Protein AF-A0A5J4PP40-F1 (afdb_monomer)

Radius of gyration: 20.86 Å; Cα contacts (8 Å, |Δi|>4): 105; chains: 1; bounding box: 33×33×73 Å

Solvent-accessible surface area (backbone atoms only — not comparable to full-atom values): 5776 Å² total; per-residue (Å²): 134,90,81,76,87,79,82,73,72,88,69,80,74,70,77,78,70,73,73,82,65,81,75,46,70,68,55,28,51,53,28,46,77,70,67,36,29,76,74,16,29,64,50,30,47,54,54,21,72,77,39,74,83,39,40,66,36,23,34,56,26,12,52,18,27,39,77,65,69,39,35,80,69,12,49,65,29,17,50,50,6,37,79,66,62,40,85,64,23,59,60,56,41,52,52,35,55,61,75,75,107

Sequence (101 aa):
MKKRRVLFPLFFLLFFGISLSAQTLEQAKTMFTRKQYDTAKPVFQRYLKGAPTNPNYNYWYGVCCLKTGEVEKAIKPLEIALEKKIQNAPFFLGETYRELW

Foldseek 3Di:
DDDDDCPPDPPPPPPPPPVVPLQDPVNLVVCVVVVVLVVSQVNLVVVCVVPVLDLVSLQSNLLSCVSVVVLVVSQVSLVSNVVVCVPCSVVVNVVSVVVVD

Structure (mmCIF, N/CA/C/O backbone):
data_AF-A0A5J4PP40-F1
#
_entry.id   AF-A0A5J4PP40-F1
#
loop_
_atom_site.group_PDB
_atom_site.id
_atom_site.type_symbol
_atom_site.label_atom_id
_atom_site.label_alt_id
_atom_site.label_comp_id
_atom_site.label_asym_id
_atom_s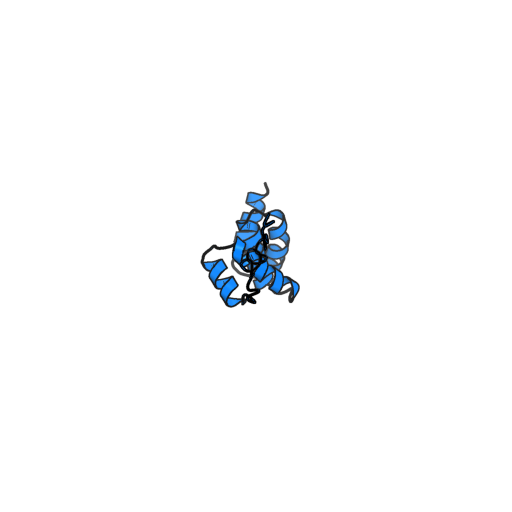ite.label_entity_id
_atom_site.label_seq_id
_atom_site.pdbx_PDB_ins_code
_atom_site.Cartn_x
_atom_site.Cartn_y
_atom_site.Cartn_z
_atom_site.occupancy
_atom_site.B_iso_or_equiv
_atom_site.auth_seq_id
_atom_site.auth_comp_id
_atom_site.auth_asym_id
_atom_site.auth_atom_id
_atom_site.pdbx_PDB_model_num
ATOM 1 N N . MET A 1 1 ? -23.436 24.106 60.079 1.00 38.69 1 MET A N 1
ATOM 2 C CA . MET A 1 1 ? -23.857 23.157 59.020 1.00 38.69 1 MET A CA 1
ATOM 3 C C . MET A 1 1 ? -22.688 22.924 58.063 1.00 38.69 1 MET A C 1
ATOM 5 O O . MET A 1 1 ? -22.222 23.869 57.443 1.00 38.69 1 MET A O 1
ATOM 9 N N . LYS A 1 2 ? -22.163 21.690 58.009 1.00 46.69 2 LYS A N 1
ATOM 10 C CA . LYS A 1 2 ? -21.047 21.257 57.142 1.00 46.69 2 LYS A CA 1
ATOM 11 C C . LYS A 1 2 ? -21.460 21.342 55.665 1.00 46.69 2 LYS A C 1
ATOM 13 O O . LYS A 1 2 ? -22.234 20.497 55.219 1.00 46.69 2 LYS A O 1
ATOM 18 N N . LYS A 1 3 ? -20.928 22.294 54.889 1.00 51.22 3 LYS A N 1
ATOM 19 C CA . LYS A 1 3 ? -20.979 22.209 53.419 1.00 51.22 3 LYS A CA 1
ATOM 20 C C . LYS A 1 3 ? -19.767 21.422 52.924 1.00 51.22 3 LYS A C 1
ATOM 22 O O . LYS A 1 3 ? -18.618 21.743 53.209 1.00 51.22 3 LYS A O 1
ATOM 27 N N . ARG A 1 4 ? -20.097 20.296 52.300 1.00 53.12 4 ARG A N 1
ATOM 28 C CA . ARG A 1 4 ? -19.231 19.189 51.905 1.00 53.12 4 ARG A CA 1
ATOM 29 C C . ARG A 1 4 ? -18.216 19.635 50.850 1.00 53.12 4 ARG A C 1
ATOM 31 O O . ARG A 1 4 ? -18.584 20.278 49.874 1.00 53.12 4 ARG A O 1
ATOM 38 N N . ARG A 1 5 ? -16.956 19.235 51.044 1.00 61.97 5 ARG A N 1
ATOM 39 C CA . ARG A 1 5 ? -15.915 19.238 50.010 1.00 61.97 5 ARG A CA 1
ATOM 40 C C . ARG A 1 5 ? -16.376 18.312 48.888 1.00 61.97 5 ARG A C 1
ATOM 42 O O . ARG A 1 5 ? -16.463 17.108 49.107 1.00 61.97 5 ARG A O 1
ATOM 49 N N . VAL A 1 6 ? -16.675 18.862 47.719 1.00 59.72 6 VAL A N 1
ATOM 50 C CA . VAL A 1 6 ? -16.886 18.065 46.508 1.00 59.72 6 VAL A CA 1
ATOM 51 C C . VAL A 1 6 ? -15.621 18.199 45.674 1.00 59.72 6 VAL A C 1
ATOM 53 O O . VAL A 1 6 ? -15.511 19.036 44.786 1.00 59.72 6 VAL A O 1
ATOM 56 N N . LEU A 1 7 ? -14.618 17.407 46.054 1.00 59.41 7 LEU A N 1
ATOM 57 C CA . LEU A 1 7 ? -13.489 17.068 45.198 1.00 59.41 7 LEU A CA 1
ATOM 58 C C . LEU A 1 7 ? -14.068 16.150 44.106 1.00 59.41 7 LEU A C 1
ATOM 60 O O . LEU A 1 7 ? -14.103 14.932 44.262 1.00 59.41 7 LEU A O 1
ATOM 64 N N . PHE A 1 8 ? -14.656 16.736 43.063 1.00 53.25 8 PHE A N 1
ATOM 65 C CA . PHE A 1 8 ? -15.089 15.973 41.894 1.00 53.25 8 PHE A CA 1
ATOM 66 C C . PHE A 1 8 ? -13.821 15.529 41.148 1.00 53.25 8 PHE A C 1
ATOM 68 O O . PHE A 1 8 ? -12.975 16.371 40.839 1.00 53.25 8 PHE A O 1
ATOM 75 N N . PRO A 1 9 ? -13.612 14.221 40.948 1.00 52.94 9 PRO A N 1
ATOM 76 C CA . PRO A 1 9 ? -12.294 13.680 40.672 1.00 52.94 9 PRO A CA 1
ATOM 77 C C . PRO A 1 9 ? -11.849 14.051 39.258 1.00 52.94 9 PRO A C 1
ATOM 79 O O . PRO A 1 9 ? -12.399 13.570 38.270 1.00 52.94 9 PRO A O 1
ATOM 82 N N . LEU A 1 10 ? -10.754 14.808 39.171 1.00 51.94 10 LEU A N 1
ATOM 83 C CA . LEU A 1 10 ? -9.940 15.038 37.969 1.00 51.94 10 LEU A CA 1
ATOM 84 C C . LEU A 1 10 ? -9.285 13.739 37.423 1.00 51.94 10 LEU A C 1
ATOM 86 O O . LEU A 1 10 ? -8.318 13.786 36.672 1.00 51.94 10 LEU A O 1
ATOM 90 N N . PHE A 1 11 ? -9.782 12.569 37.833 1.00 53.50 11 PHE A N 1
ATOM 91 C CA . PHE A 1 11 ? -9.186 11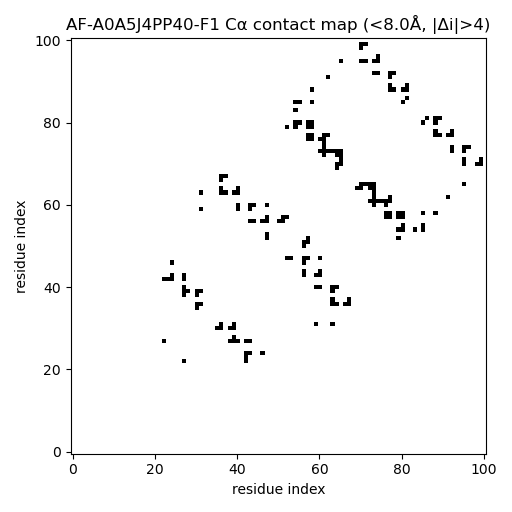.251 37.625 1.00 53.50 11 P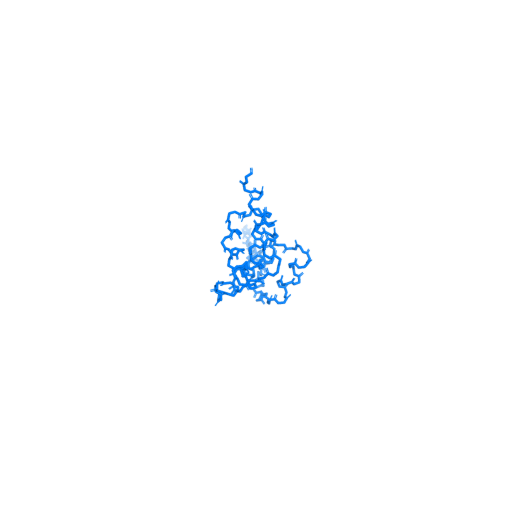HE A CA 1
ATOM 92 C C . PHE A 1 11 ? -9.769 10.503 36.416 1.00 53.50 11 PHE A C 1
ATOM 94 O O . PHE A 1 11 ? -9.222 9.489 35.999 1.00 53.50 11 PHE A O 1
ATOM 101 N N . PHE A 1 12 ? -10.850 10.996 35.801 1.00 49.78 12 PHE A N 1
ATOM 102 C CA . PHE A 1 12 ? -11.460 10.312 34.652 1.00 49.78 12 PHE A CA 1
ATOM 103 C C . PHE A 1 12 ? -10.788 10.628 33.300 1.00 49.78 12 PHE A C 1
ATOM 105 O O . PHE A 1 12 ? -11.096 10.003 32.292 1.00 49.78 12 PHE A O 1
ATOM 112 N N . LEU A 1 13 ? -9.832 11.564 33.263 1.00 51.94 13 LEU A N 1
ATOM 113 C CA . LEU A 1 13 ? -9.131 11.966 32.033 1.00 51.94 13 LEU A CA 1
ATOM 114 C C . LEU A 1 13 ? -7.832 11.186 31.755 1.00 51.94 13 LEU A C 1
ATOM 116 O O . LEU A 1 13 ? -7.173 11.446 30.754 1.00 51.94 13 LEU A O 1
ATOM 120 N N . LEU A 1 14 ? -7.463 10.212 32.594 1.00 50.53 14 LEU A N 1
ATOM 121 C CA . LEU A 1 14 ? -6.175 9.505 32.499 1.00 50.53 14 LEU A CA 1
ATOM 122 C C . LEU A 1 14 ? -6.198 8.180 31.714 1.00 50.53 14 LEU A C 1
ATOM 124 O O . LEU A 1 14 ? -5.152 7.552 31.579 1.00 50.53 14 LEU A O 1
ATOM 128 N N . PHE A 1 15 ? -7.338 7.759 31.151 1.00 51.53 15 PHE A N 1
ATOM 129 C CA . PHE A 1 15 ? -7.424 6.501 30.383 1.00 51.53 15 PHE A CA 1
ATOM 130 C C . PHE A 1 15 ? -7.446 6.651 28.860 1.00 51.53 15 PHE A C 1
ATOM 132 O O . PHE A 1 15 ? -7.373 5.647 28.159 1.00 51.53 15 PHE A O 1
ATOM 139 N N . PHE A 1 16 ? -7.428 7.872 28.320 1.00 52.38 16 PHE A N 1
ATOM 140 C CA . PHE A 1 16 ? -7.090 8.087 26.907 1.00 52.38 16 PHE A CA 1
ATOM 141 C C . PHE A 1 16 ? -5.589 8.343 26.745 1.00 52.38 16 PHE A C 1
ATOM 143 O O . PHE A 1 16 ? -5.144 9.248 26.043 1.00 52.38 16 PHE A O 1
ATOM 150 N N . GLY A 1 17 ? -4.782 7.504 27.398 1.00 51.47 17 GLY A N 1
ATOM 151 C CA . GLY A 1 17 ? -3.394 7.304 27.018 1.00 51.47 17 GLY A CA 1
ATOM 152 C C . GLY A 1 17 ? -3.373 6.606 25.665 1.00 51.47 17 GLY A C 1
ATOM 153 O O . GLY A 1 17 ? -3.182 5.394 25.593 1.00 51.47 17 GLY A O 1
ATOM 154 N N . ILE A 1 18 ? -3.604 7.366 24.590 1.00 60.97 18 ILE A N 1
ATOM 155 C CA . ILE A 1 18 ? -3.231 6.952 23.242 1.00 60.97 18 ILE A CA 1
ATOM 156 C C . ILE A 1 18 ? -1.726 6.763 23.326 1.00 60.97 18 ILE A C 1
ATOM 158 O O . ILE A 1 18 ? -0.950 7.713 23.235 1.00 60.97 18 ILE A O 1
ATOM 162 N N . SER A 1 19 ? -1.315 5.528 23.585 1.00 51.31 19 SER A N 1
ATOM 163 C CA . SER A 1 19 ? 0.061 5.131 23.403 1.00 51.31 19 SER A CA 1
ATOM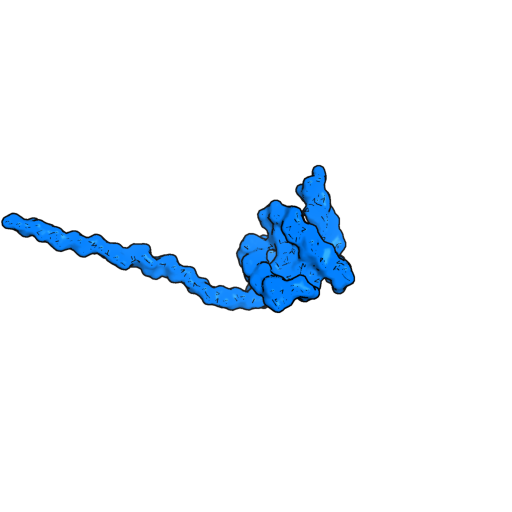 164 C C . SER A 1 19 ? 0.323 5.388 21.931 1.00 51.31 19 SER A C 1
ATOM 166 O O . SER A 1 19 ? -0.164 4.652 21.071 1.00 51.31 19 SER A O 1
ATOM 168 N N . LEU A 1 20 ? 1.028 6.482 21.636 1.00 55.34 20 LEU A N 1
ATOM 169 C CA . LEU A 1 20 ? 1.566 6.784 20.320 1.00 55.34 20 LEU A CA 1
ATOM 170 C C . LEU A 1 20 ? 2.678 5.759 20.061 1.00 55.34 20 LEU A C 1
ATOM 172 O O . LEU A 1 20 ? 3.863 6.071 20.019 1.00 55.34 20 LEU A O 1
ATOM 176 N N . SER A 1 21 ? 2.303 4.484 19.972 1.00 63.50 21 SER A N 1
ATOM 177 C CA . SER A 1 21 ? 3.218 3.450 19.546 1.00 63.50 21 SER A CA 1
ATOM 178 C C . SER A 1 21 ? 3.515 3.754 18.092 1.00 63.50 21 SER A C 1
ATOM 180 O O . SER A 1 21 ? 2.612 3.809 17.248 1.00 63.50 21 SER A O 1
ATOM 182 N N . ALA A 1 22 ? 4.781 4.037 17.805 1.00 70.94 22 ALA A N 1
ATOM 183 C CA . ALA A 1 22 ? 5.243 4.200 16.446 1.00 70.94 22 ALA A CA 1
ATOM 184 C C . ALA A 1 22 ? 5.104 2.844 15.745 1.00 70.94 22 ALA A C 1
ATOM 186 O O . ALA A 1 22 ? 6.006 2.014 15.799 1.00 70.94 22 ALA A O 1
ATOM 187 N N . GLN A 1 23 ? 3.954 2.617 15.104 1.00 82.88 23 GLN A N 1
ATOM 188 C CA . GLN A 1 23 ? 3.714 1.366 14.396 1.00 82.88 23 GLN A CA 1
ATOM 189 C C . GLN A 1 23 ? 4.753 1.203 13.294 1.00 82.88 23 GLN A C 1
ATOM 191 O O . GLN A 1 23 ? 5.003 2.137 12.524 1.00 82.88 23 GLN A O 1
ATOM 196 N N . THR A 1 24 ? 5.393 0.042 13.248 1.00 93.44 24 THR A N 1
ATOM 197 C CA . THR A 1 24 ? 6.468 -0.222 12.292 1.00 93.44 24 THR A CA 1
ATOM 198 C C . THR A 1 24 ? 5.901 -0.643 10.940 1.00 93.44 24 THR A C 1
ATOM 200 O O . THR A 1 24 ? 4.749 -1.066 10.824 1.00 93.44 24 THR A O 1
ATOM 203 N N . LEU A 1 25 ? 6.725 -0.564 9.895 1.00 94.44 25 LEU A N 1
ATOM 204 C CA . LEU A 1 25 ? 6.346 -1.040 8.568 1.00 94.44 25 LEU A CA 1
ATOM 205 C C . LEU A 1 25 ? 5.978 -2.533 8.578 1.00 94.44 25 LEU A C 1
ATOM 207 O O . LEU A 1 25 ? 5.016 -2.935 7.930 1.00 94.44 25 LEU A O 1
ATOM 211 N N . GLU A 1 26 ? 6.709 -3.349 9.338 1.00 95.88 26 GLU A N 1
ATOM 212 C CA . GLU A 1 26 ? 6.444 -4.790 9.451 1.00 95.88 26 GLU A CA 1
ATOM 213 C C . GLU A 1 26 ? 5.118 -5.085 10.163 1.00 95.88 26 GLU A C 1
ATOM 215 O O . GLU A 1 26 ? 4.376 -5.986 9.762 1.00 95.88 26 GLU A O 1
ATOM 220 N N . GLN A 1 27 ? 4.753 -4.277 11.162 1.00 95.31 27 GLN A N 1
ATOM 221 C CA . GLN A 1 27 ? 3.426 -4.354 11.777 1.00 95.31 27 GLN A CA 1
ATOM 222 C C . GLN A 1 27 ? 2.330 -3.991 10.771 1.00 95.31 27 GLN A C 1
ATOM 224 O O . GLN A 1 27 ? 1.352 -4.725 10.655 1.00 95.31 27 GLN A O 1
ATOM 229 N N . ALA A 1 28 ? 2.514 -2.926 9.985 1.00 96.31 28 ALA A N 1
ATOM 230 C CA . ALA A 1 28 ? 1.554 -2.536 8.952 1.00 96.31 28 ALA A CA 1
ATOM 231 C C . ALA A 1 28 ? 1.378 -3.619 7.880 1.00 96.31 28 ALA A C 1
ATOM 233 O O . ALA A 1 28 ? 0.253 -3.930 7.497 1.00 96.31 28 ALA A O 1
ATOM 234 N N . LYS A 1 29 ? 2.470 -4.254 7.439 1.00 97.12 29 LYS A N 1
ATOM 235 C CA . LYS A 1 29 ? 2.417 -5.414 6.534 1.00 97.12 29 LYS A CA 1
ATOM 236 C C . LYS A 1 29 ? 1.668 -6.587 7.158 1.00 97.12 29 LYS A C 1
ATOM 238 O O . LYS A 1 29 ? 0.866 -7.217 6.482 1.00 97.12 29 LYS A O 1
ATOM 243 N N . THR A 1 30 ? 1.882 -6.855 8.444 1.00 97.62 30 THR A N 1
ATOM 244 C CA . THR A 1 30 ? 1.150 -7.908 9.163 1.00 97.62 30 THR A CA 1
ATOM 245 C C . THR A 1 30 ? -0.349 -7.603 9.235 1.00 97.62 30 THR A C 1
ATOM 247 O O . THR A 1 30 ? -1.174 -8.490 9.038 1.00 97.62 30 THR A O 1
ATOM 250 N N . MET A 1 31 ? -0.729 -6.347 9.474 1.00 97.25 31 MET A N 1
ATOM 251 C CA . MET A 1 31 ? -2.133 -5.921 9.422 1.00 97.25 31 MET A CA 1
ATOM 252 C C . MET A 1 31 ? -2.707 -6.077 8.010 1.00 97.25 31 MET A C 1
ATOM 254 O O . MET A 1 31 ? -3.804 -6.603 7.840 1.00 97.25 31 MET A O 1
ATOM 258 N N . PHE A 1 32 ? -1.937 -5.692 6.992 1.00 97.50 32 PHE A N 1
ATOM 259 C CA . PHE A 1 32 ? -2.312 -5.819 5.587 1.00 97.50 32 PHE A CA 1
ATOM 260 C C . PHE A 1 32 ? -2.585 -7.270 5.183 1.00 97.50 32 PHE A C 1
ATOM 262 O O . PHE A 1 32 ? -3.615 -7.559 4.577 1.00 97.50 32 PHE A O 1
ATOM 269 N N . THR A 1 33 ? -1.705 -8.206 5.553 1.00 97.12 33 THR A N 1
ATOM 270 C CA . THR A 1 33 ? -1.902 -9.637 5.267 1.00 97.12 33 THR A CA 1
ATOM 271 C C . THR A 1 33 ? -3.080 -10.223 6.040 1.00 97.12 33 THR A C 1
ATOM 273 O O . THR A 1 33 ? -3.764 -11.110 5.536 1.00 97.12 33 THR A O 1
ATOM 276 N N . ARG A 1 34 ? -3.385 -9.676 7.222 1.00 97.75 34 ARG A N 1
ATOM 277 C CA . ARG A 1 34 ? -4.592 -9.987 8.005 1.00 97.75 34 ARG A CA 1
ATOM 278 C C . ARG A 1 34 ? -5.857 -9.275 7.511 1.00 97.75 34 ARG A C 1
ATOM 280 O O . ARG A 1 34 ? -6.890 -9.386 8.164 1.00 97.75 34 ARG A O 1
ATOM 287 N N . LYS A 1 35 ? -5.797 -8.559 6.381 1.00 97.56 35 LYS A N 1
ATOM 288 C CA . LYS A 1 35 ? -6.905 -7.773 5.805 1.00 97.56 35 LYS A CA 1
ATOM 289 C C . LYS A 1 35 ? -7.430 -6.658 6.719 1.00 97.56 35 LYS A C 1
ATOM 291 O O . LYS A 1 35 ? -8.534 -6.159 6.531 1.00 97.56 35 LYS A O 1
ATOM 296 N N . GLN A 1 36 ? -6.636 -6.235 7.698 1.00 97.88 36 GLN A N 1
ATOM 297 C CA . GLN A 1 36 ? -6.953 -5.125 8.595 1.00 97.88 36 GLN A CA 1
ATOM 298 C C . GLN A 1 36 ? -6.577 -3.802 7.912 1.00 97.88 36 GLN A C 1
ATOM 300 O O . GLN A 1 36 ? -5.634 -3.112 8.302 1.00 97.88 36 GLN A O 1
ATOM 305 N N . TYR A 1 37 ? -7.273 -3.485 6.820 1.00 97.62 37 TYR A N 1
ATOM 306 C CA . TYR A 1 37 ? -6.920 -2.363 5.951 1.00 97.62 37 TYR A CA 1
ATOM 307 C C . TYR A 1 37 ? -7.125 -1.007 6.630 1.00 97.62 37 TYR A C 1
ATOM 309 O O . TYR A 1 37 ? -6.274 -0.132 6.483 1.00 97.62 37 TYR A O 1
ATOM 317 N N . ASP A 1 38 ? -8.174 -0.856 7.443 1.00 96.75 38 ASP A N 1
ATOM 318 C CA . ASP A 1 38 ? -8.442 0.374 8.198 1.00 96.75 38 ASP A CA 1
ATOM 319 C C . ASP A 1 38 ? -7.304 0.740 9.152 1.00 96.75 38 ASP A C 1
ATOM 321 O O . ASP A 1 38 ? -6.904 1.902 9.229 1.00 96.75 38 ASP A O 1
ATOM 325 N N . THR A 1 39 ? -6.731 -0.253 9.838 1.0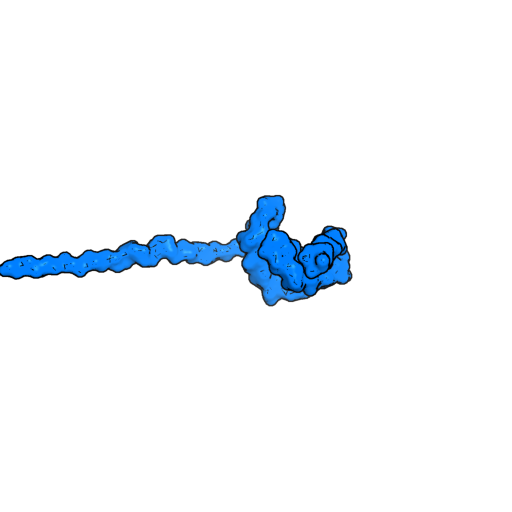0 95.44 39 THR A N 1
ATOM 326 C CA . THR A 1 39 ? -5.626 -0.032 10.779 1.00 95.44 39 THR A CA 1
ATOM 327 C C . THR A 1 39 ? -4.282 0.102 10.067 1.00 95.44 39 THR A C 1
ATOM 329 O O . THR A 1 39 ? -3.434 0.877 10.504 1.00 95.44 39 THR A O 1
ATOM 332 N N . ALA A 1 40 ? -4.082 -0.603 8.948 1.00 97.44 40 ALA A N 1
ATOM 333 C CA . ALA A 1 40 ? -2.846 -0.542 8.170 1.00 97.44 40 ALA A CA 1
ATOM 334 C C . ALA A 1 40 ? -2.699 0.772 7.378 1.00 97.44 40 ALA A C 1
ATOM 336 O O . ALA A 1 40 ? -1.594 1.306 7.242 1.00 97.44 40 ALA A O 1
ATOM 337 N N . LYS A 1 41 ? -3.814 1.313 6.868 1.00 97.56 41 LYS A N 1
ATOM 338 C CA . LYS A 1 41 ? -3.879 2.530 6.043 1.00 97.56 41 LYS A CA 1
ATOM 339 C C . LYS A 1 41 ? 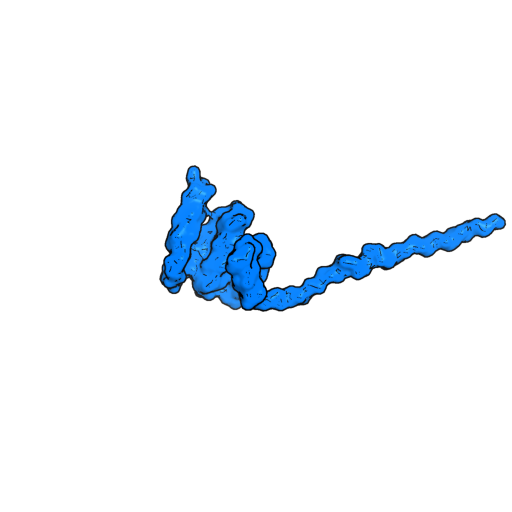-3.113 3.728 6.623 1.00 97.56 41 LYS A C 1
ATOM 341 O O . LYS A 1 41 ? -2.240 4.234 5.915 1.00 97.56 41 LYS A O 1
ATOM 346 N N . PRO A 1 42 ? -3.359 4.191 7.868 1.00 96.75 42 PRO A N 1
ATOM 347 C CA . PRO A 1 42 ? -2.660 5.357 8.414 1.00 96.75 42 PRO A CA 1
ATOM 348 C C . PRO A 1 42 ? -1.149 5.131 8.554 1.00 96.75 42 PRO A C 1
ATOM 350 O O . PRO A 1 42 ? -0.366 6.072 8.400 1.00 96.75 42 PRO A O 1
ATOM 353 N N . VAL A 1 43 ? -0.714 3.888 8.788 1.00 96.44 43 VAL A N 1
ATOM 354 C CA . VAL A 1 43 ? 0.714 3.564 8.875 1.00 96.44 43 VAL A CA 1
ATOM 355 C C . VAL A 1 43 ? 1.362 3.677 7.500 1.00 96.44 43 VAL A C 1
ATOM 357 O O . VAL A 1 43 ? 2.338 4.414 7.351 1.00 96.44 43 VAL A O 1
ATOM 360 N N . PHE A 1 44 ? 0.798 3.030 6.475 1.00 97.69 44 PHE A N 1
ATOM 361 C CA . PHE A 1 44 ? 1.319 3.142 5.110 1.00 97.69 44 PHE A CA 1
ATOM 362 C C . PHE A 1 44 ? 1.248 4.563 4.568 1.00 97.69 44 PHE A C 1
ATOM 364 O O . PHE A 1 44 ? 2.187 4.989 3.905 1.00 97.69 44 PHE A O 1
ATOM 371 N N . GLN A 1 45 ? 0.212 5.331 4.909 1.00 97.38 45 GLN A N 1
ATOM 372 C CA . GLN A 1 45 ? 0.126 6.741 4.541 1.00 97.38 45 GLN A CA 1
ATOM 373 C C . GLN A 1 45 ? 1.309 7.541 5.101 1.00 97.38 45 GLN A C 1
ATOM 375 O O . GLN A 1 45 ? 1.884 8.370 4.398 1.00 97.38 45 GLN A O 1
ATOM 380 N N . ARG A 1 46 ? 1.709 7.293 6.356 1.00 96.56 46 ARG A N 1
ATOM 381 C CA . ARG A 1 46 ? 2.879 7.946 6.962 1.00 96.56 46 ARG A CA 1
ATOM 382 C C . ARG A 1 46 ? 4.173 7.571 6.237 1.00 96.56 46 ARG A C 1
ATOM 384 O O . ARG A 1 46 ? 4.978 8.453 5.954 1.00 96.56 46 ARG A O 1
ATOM 391 N N . TYR A 1 47 ? 4.364 6.291 5.915 1.00 95.69 47 TYR A N 1
ATOM 392 C CA . TYR A 1 47 ? 5.538 5.833 5.160 1.00 95.69 47 TYR A CA 1
ATOM 393 C C . TYR A 1 47 ? 5.565 6.393 3.733 1.00 95.69 47 TYR A C 1
ATOM 395 O O . TYR A 1 47 ? 6.615 6.832 3.269 1.00 95.69 47 TYR A O 1
ATOM 403 N N . LEU A 1 48 ? 4.409 6.458 3.071 1.00 97.00 48 LEU A N 1
ATOM 404 C CA . LEU A 1 48 ? 4.264 7.056 1.749 1.00 97.00 48 LEU A CA 1
ATOM 405 C C . LEU A 1 48 ? 4.594 8.552 1.770 1.00 97.00 48 LEU A C 1
ATOM 407 O O . LEU A 1 48 ? 5.316 9.014 0.899 1.00 97.00 48 LEU A O 1
ATOM 411 N N . LYS A 1 49 ? 4.153 9.305 2.786 1.00 96.50 49 LYS A N 1
ATOM 412 C CA . LYS A 1 49 ? 4.530 10.723 2.941 1.00 96.50 49 LYS A CA 1
ATOM 413 C C . LYS A 1 49 ? 6.047 10.923 3.036 1.00 96.50 49 LYS A C 1
ATOM 415 O O . LYS A 1 49 ? 6.555 11.901 2.503 1.00 96.50 49 LYS A O 1
ATOM 420 N N . GLY A 1 50 ? 6.760 10.008 3.698 1.00 95.44 50 GLY A N 1
ATOM 421 C CA . GLY A 1 50 ? 8.223 10.054 3.804 1.00 95.44 50 GLY A CA 1
ATOM 422 C C . GLY A 1 50 ? 8.957 9.621 2.530 1.00 95.44 50 GLY A C 1
ATOM 423 O O . GLY A 1 50 ? 10.063 10.087 2.279 1.00 95.44 50 GLY A O 1
ATOM 424 N N . ALA A 1 51 ? 8.350 8.754 1.715 1.00 95.81 51 ALA A N 1
ATOM 425 C CA . ALA A 1 51 ? 8.904 8.312 0.436 1.00 95.81 51 ALA A CA 1
ATOM 426 C C . ALA A 1 51 ? 7.803 8.195 -0.643 1.00 95.81 51 ALA A C 1
ATOM 428 O O . ALA A 1 51 ? 7.384 7.079 -0.972 1.00 95.81 51 ALA A O 1
ATOM 429 N N . PRO A 1 52 ? 7.345 9.326 -1.222 1.00 96.00 52 PRO A N 1
ATOM 430 C CA . PRO A 1 52 ? 6.172 9.368 -2.106 1.00 96.00 52 PRO A CA 1
ATOM 431 C C . PRO A 1 52 ? 6.307 8.556 -3.394 1.00 96.00 52 PRO A C 1
ATOM 433 O O . PRO A 1 52 ? 5.311 8.154 -3.983 1.00 96.00 52 PRO A O 1
ATOM 436 N N . THR A 1 53 ? 7.534 8.294 -3.839 1.00 93.88 53 THR A N 1
ATOM 437 C CA . THR A 1 53 ? 7.832 7.542 -5.066 1.00 93.88 53 THR A CA 1
ATOM 438 C C . THR A 1 53 ? 8.094 6.056 -4.812 1.00 93.88 53 THR A C 1
ATOM 440 O O . THR A 1 53 ? 8.362 5.312 -5.757 1.00 93.88 53 THR A O 1
ATOM 443 N N . ASN A 1 54 ? 8.031 5.596 -3.555 1.00 97.44 54 ASN A N 1
ATOM 444 C CA . ASN A 1 54 ? 8.271 4.196 -3.227 1.00 97.44 54 ASN A CA 1
ATOM 445 C C . ASN A 1 54 ? 7.120 3.322 -3.764 1.00 97.44 54 ASN A C 1
ATOM 447 O O . ASN A 1 54 ? 5.969 3.516 -3.357 1.00 97.44 54 ASN A O 1
ATOM 451 N N . PRO A 1 55 ? 7.400 2.339 -4.634 1.00 96.81 55 PRO A N 1
ATOM 452 C CA . PRO A 1 55 ? 6.347 1.575 -5.294 1.00 96.81 55 PRO A CA 1
ATOM 453 C C . PRO A 1 55 ? 5.568 0.667 -4.338 1.00 96.81 55 PRO A C 1
ATOM 455 O O . PRO A 1 55 ? 4.357 0.528 -4.478 1.00 96.81 55 PRO A O 1
ATOM 458 N N . ASN A 1 56 ? 6.228 0.104 -3.323 1.00 97.56 56 ASN A N 1
ATOM 459 C CA . ASN A 1 56 ? 5.570 -0.758 -2.342 1.00 97.56 56 ASN A CA 1
ATOM 460 C C . ASN A 1 56 ? 4.636 0.038 -1.427 1.00 97.56 56 ASN A C 1
ATOM 462 O O . ASN A 1 56 ? 3.541 -0.422 -1.120 1.00 97.56 56 ASN A O 1
ATOM 466 N N . TYR A 1 57 ? 5.038 1.243 -1.008 1.00 98.06 57 TYR A N 1
ATOM 467 C CA . TYR A 1 57 ? 4.191 2.091 -0.163 1.00 98.06 57 TYR A CA 1
ATOM 468 C C . TYR A 1 57 ? 2.964 2.582 -0.921 1.00 98.06 57 TYR A C 1
ATOM 470 O O . TYR A 1 57 ? 1.866 2.544 -0.374 1.00 98.06 57 TYR A O 1
ATOM 478 N N . ASN A 1 58 ? 3.143 2.971 -2.185 1.00 98.44 58 ASN A N 1
ATOM 479 C CA . ASN A 1 58 ? 2.037 3.315 -3.072 1.00 98.44 58 ASN A CA 1
ATOM 480 C C . ASN A 1 58 ? 1.084 2.131 -3.269 1.00 98.44 5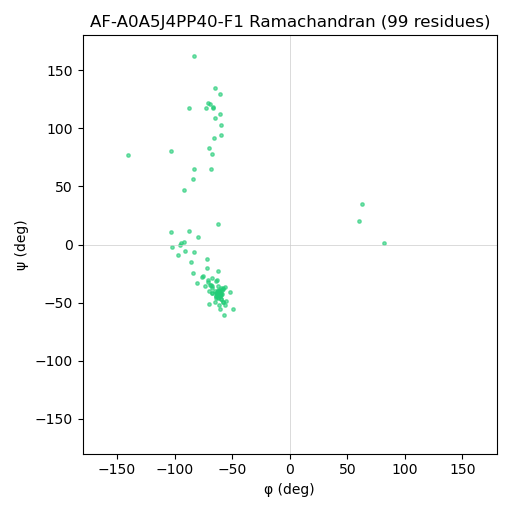8 ASN A C 1
ATOM 482 O O . ASN A 1 58 ? -0.124 2.293 -3.129 1.00 98.44 58 ASN A O 1
ATOM 486 N N . TYR A 1 59 ? 1.620 0.929 -3.495 1.00 98.69 59 TYR A N 1
ATOM 487 C CA . TYR A 1 59 ? 0.821 -0.287 -3.613 1.00 98.69 59 TYR A CA 1
ATOM 488 C C . TYR A 1 59 ? 0.023 -0.592 -2.336 1.00 98.69 59 TYR A C 1
ATOM 490 O O . TYR A 1 59 ? -1.199 -0.702 -2.389 1.00 98.69 59 TYR A O 1
ATOM 498 N N . TRP A 1 60 ? 0.679 -0.699 -1.174 1.00 98.44 60 TRP A N 1
ATOM 499 C CA . TRP A 1 60 ? -0.008 -1.044 0.075 1.00 98.44 60 TRP A CA 1
ATOM 500 C C . TRP A 1 60 ? -1.019 0.021 0.494 1.00 98.44 60 TRP A C 1
ATOM 502 O O . TRP A 1 60 ? -2.127 -0.320 0.901 1.00 98.44 60 TRP A O 1
ATOM 512 N N . TYR A 1 61 ? -0.668 1.303 0.364 1.00 98.56 61 TYR A N 1
ATOM 513 C CA . TYR A 1 61 ? -1.592 2.395 0.651 1.00 98.56 61 TYR A CA 1
ATOM 514 C C . TYR A 1 61 ? -2.784 2.393 -0.313 1.00 98.56 61 TYR A C 1
ATOM 516 O O . TYR A 1 61 ? -3.920 2.467 0.144 1.00 98.56 61 TYR A O 1
ATOM 524 N N . GLY A 1 62 ? -2.542 2.235 -1.618 1.00 98.38 62 GLY A N 1
ATOM 525 C CA . GLY A 1 62 ? -3.589 2.181 -2.635 1.00 98.38 62 GLY A CA 1
ATOM 526 C C . GLY A 1 62 ? -4.571 1.032 -2.410 1.00 98.38 62 GLY A C 1
ATOM 527 O O . GLY A 1 62 ? -5.778 1.256 -2.377 1.00 98.38 62 GLY A O 1
ATOM 528 N N . VAL A 1 63 ? -4.073 -0.180 -2.139 1.00 98.56 63 VAL A N 1
ATOM 529 C CA . VAL A 1 63 ? -4.939 -1.320 -1.794 1.00 98.56 63 VAL A CA 1
ATOM 530 C C . VAL A 1 63 ? -5.722 -1.050 -0.507 1.00 98.56 63 VAL A C 1
ATOM 532 O O . VAL A 1 63 ? -6.910 -1.360 -0.447 1.00 98.56 63 VAL A O 1
ATOM 535 N N . CYS A 1 64 ? -5.112 -0.436 0.511 1.00 98.50 64 CYS A N 1
ATOM 536 C CA . CYS A 1 64 ? -5.851 -0.038 1.708 1.00 98.50 64 CYS A CA 1
ATOM 537 C C . CYS A 1 64 ? -6.959 0.980 1.397 1.00 98.50 64 CYS A C 1
ATOM 539 O O . CYS A 1 64 ? -8.066 0.831 1.904 1.00 98.50 64 CYS A O 1
ATOM 541 N N . CYS A 1 65 ? -6.706 1.996 0.569 1.00 98.50 65 CYS A N 1
ATOM 542 C CA . CYS A 1 65 ? -7.735 2.952 0.152 1.00 98.50 65 CYS A CA 1
ATOM 543 C C . CYS A 1 65 ? -8.906 2.240 -0.530 1.00 98.50 65 CYS A C 1
ATOM 545 O O . CYS A 1 65 ? -10.041 2.401 -0.089 1.00 98.50 65 CYS A O 1
ATOM 547 N N . LEU A 1 66 ? -8.622 1.365 -1.499 1.00 98.44 66 LEU A N 1
ATOM 548 C CA . LEU A 1 66 ? -9.641 0.579 -2.194 1.00 98.44 66 LEU A CA 1
ATOM 549 C C . LEU A 1 66 ? -10.489 -0.239 -1.212 1.00 98.44 66 LEU A C 1
ATOM 551 O O . LEU A 1 66 ? -11.712 -0.143 -1.203 1.00 98.44 66 LEU A O 1
ATOM 555 N N . LYS A 1 67 ? -9.843 -1.020 -0.338 1.00 98.12 67 LYS A N 1
ATOM 556 C CA . LYS A 1 67 ? -10.539 -1.932 0.584 1.00 98.12 67 LYS A CA 1
ATOM 557 C C . LYS A 1 67 ? -11.273 -1.228 1.725 1.00 98.12 67 LYS A C 1
ATOM 559 O O . LYS A 1 67 ? -12.073 -1.867 2.397 1.00 98.12 67 LYS A O 1
ATOM 564 N N . THR A 1 68 ? -11.018 0.061 1.935 1.00 97.81 68 THR A N 1
ATOM 565 C CA . THR A 1 68 ? -11.727 0.895 2.921 1.00 97.81 68 THR A CA 1
ATOM 566 C C . THR A 1 68 ? -12.767 1.818 2.278 1.00 97.81 68 THR A C 1
ATOM 568 O O . THR A 1 68 ? -13.295 2.704 2.943 1.00 97.81 68 THR A O 1
ATOM 571 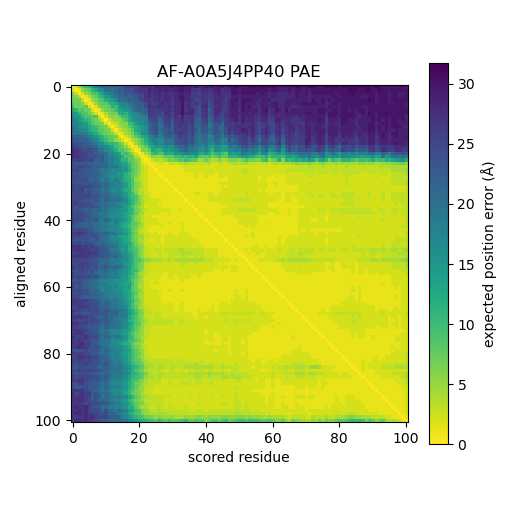N N . GLY A 1 69 ? -13.070 1.620 0.988 1.00 96.81 69 GLY A N 1
ATOM 572 C CA . GLY A 1 69 ? -14.089 2.374 0.253 1.00 96.81 69 GLY A CA 1
ATOM 573 C C . GLY A 1 69 ? -13.628 3.740 -0.264 1.00 96.81 69 GLY A C 1
ATOM 574 O O . GLY A 1 69 ? -14.395 4.442 -0.911 1.00 96.81 69 GLY A O 1
ATOM 575 N N . GLU A 1 70 ? -12.368 4.122 -0.048 1.00 97.81 70 GLU A N 1
ATOM 576 C CA . GLU A 1 70 ? -11.775 5.337 -0.618 1.00 97.81 70 GLU A CA 1
ATOM 577 C C . GLU A 1 70 ? -11.272 5.073 -2.048 1.00 97.81 70 GLU A C 1
ATOM 579 O O . GLU A 1 70 ? -10.090 5.255 -2.349 1.00 97.81 70 GLU A O 1
ATOM 584 N N . VAL A 1 71 ? -12.173 4.607 -2.918 1.00 97.31 71 VAL A N 1
ATOM 585 C CA . VAL A 1 71 ? -11.866 4.093 -4.265 1.00 97.31 71 VAL A CA 1
ATOM 586 C C . VAL A 1 71 ? -11.098 5.120 -5.101 1.00 97.31 71 VAL A C 1
ATOM 588 O O . VAL A 1 71 ? -10.022 4.819 -5.611 1.00 97.31 71 VAL A O 1
ATOM 591 N N . GLU A 1 72 ? -11.565 6.369 -5.156 1.00 97.25 72 GLU A N 1
ATOM 592 C CA . GLU A 1 72 ? -10.897 7.441 -5.912 1.00 97.25 72 GLU A CA 1
ATOM 593 C C . GLU A 1 72 ? -9.448 7.681 -5.456 1.00 97.25 72 GLU A C 1
ATOM 595 O O . GLU A 1 72 ? -8.548 7.887 -6.272 1.00 97.25 72 GLU A O 1
ATOM 600 N N . LYS A 1 73 ? -9.187 7.597 -4.144 1.00 97.69 73 LYS A N 1
ATOM 601 C CA . LYS A 1 73 ? -7.841 7.799 -3.587 1.00 97.69 73 LYS A CA 1
ATOM 602 C C . LYS A 1 73 ? -6.897 6.642 -3.895 1.00 97.69 73 LYS A C 1
ATOM 604 O O . LYS A 1 73 ? -5.685 6.830 -3.823 1.00 97.69 73 LYS A O 1
ATOM 609 N N . ALA A 1 74 ? -7.424 5.463 -4.224 1.00 98.25 74 ALA A N 1
ATOM 610 C CA . ALA A 1 74 ? -6.626 4.291 -4.559 1.00 98.25 74 ALA A CA 1
ATOM 611 C C . ALA A 1 74 ? -6.009 4.370 -5.962 1.00 98.25 74 ALA A C 1
ATOM 613 O O . ALA A 1 74 ? -4.941 3.797 -6.175 1.00 98.25 74 ALA A O 1
ATOM 614 N N . ILE A 1 75 ? -6.632 5.111 -6.887 1.00 98.19 75 ILE A N 1
ATOM 615 C CA . ILE A 1 75 ? -6.238 5.170 -8.303 1.00 98.19 75 ILE A CA 1
ATOM 616 C C . ILE A 1 75 ? -4.785 5.621 -8.440 1.00 98.19 75 ILE A C 1
ATOM 618 O O . ILE A 1 75 ? -3.942 4.862 -8.916 1.00 98.19 75 ILE A O 1
ATOM 622 N N . LYS A 1 76 ? -4.458 6.830 -7.963 1.00 98.06 76 LYS A N 1
ATOM 623 C CA . LYS A 1 76 ? -3.130 7.411 -8.202 1.00 98.06 76 LYS A CA 1
ATOM 624 C C . LYS A 1 76 ? -1.977 6.590 -7.597 1.00 98.06 76 LYS A C 1
ATOM 626 O O . LYS A 1 76 ? -0.983 6.367 -8.289 1.00 98.06 76 LYS A O 1
ATOM 631 N N . PRO A 1 77 ? -2.068 6.104 -6.345 1.00 98.31 77 PRO A N 1
ATOM 632 C CA . PRO A 1 77 ? -1.053 5.211 -5.790 1.00 98.31 77 PRO A CA 1
ATOM 633 C C . PRO A 1 77 ? -0.921 3.892 -6.568 1.00 98.31 77 PRO A C 1
ATOM 635 O O . PRO A 1 77 ? 0.194 3.423 -6.801 1.00 98.31 77 PRO A O 1
ATOM 638 N N . LEU A 1 78 ? -2.030 3.290 -7.006 1.00 98.44 78 LEU A N 1
ATOM 639 C CA . LEU A 1 78 ? -1.986 2.031 -7.756 1.00 98.44 78 LEU A CA 1
ATOM 640 C C . LEU A 1 78 ? -1.432 2.208 -9.178 1.00 98.44 78 LEU A C 1
ATOM 642 O O . LEU A 1 78 ? -0.713 1.324 -9.641 1.00 98.44 78 LEU A O 1
ATOM 646 N N . GLU A 1 79 ? -1.661 3.353 -9.828 1.00 98.12 79 GLU A N 1
ATOM 647 C CA . GLU A 1 79 ? -0.987 3.727 -11.083 1.00 98.12 79 GLU A CA 1
ATOM 648 C C . GLU A 1 79 ? 0.536 3.762 -10.911 1.00 98.12 79 GLU A C 1
ATOM 650 O O . GLU A 1 79 ? 1.261 3.126 -11.671 1.00 98.12 79 GLU A O 1
ATOM 655 N N . ILE A 1 80 ? 1.037 4.436 -9.868 1.00 97.94 80 ILE A N 1
ATOM 656 C CA . ILE A 1 80 ? 2.483 4.507 -9.591 1.00 97.94 80 ILE A CA 1
ATOM 657 C C . ILE A 1 80 ? 3.050 3.103 -9.341 1.00 97.94 80 ILE A C 1
ATOM 659 O O . ILE A 1 80 ? 4.130 2.759 -9.826 1.00 97.94 80 ILE A O 1
ATOM 663 N N . ALA A 1 81 ? 2.330 2.268 -8.589 1.00 98.12 81 ALA A N 1
ATOM 664 C CA . ALA A 1 81 ? 2.736 0.888 -8.348 1.00 98.12 81 ALA A CA 1
ATOM 665 C C . ALA A 1 81 ? 2.796 0.065 -9.648 1.00 98.12 81 ALA A C 1
ATOM 667 O O . ALA A 1 81 ? 3.730 -0.719 -9.833 1.00 98.12 81 ALA A O 1
ATOM 668 N N . LEU A 1 82 ? 1.840 0.270 -10.559 1.00 97.94 82 LEU A N 1
ATOM 669 C CA . LEU A 1 82 ? 1.807 -0.357 -11.879 1.00 97.94 82 LEU A CA 1
ATOM 670 C C . LEU A 1 82 ? 2.981 0.100 -12.754 1.00 97.94 82 LEU A C 1
ATOM 672 O O . LEU A 1 82 ? 3.700 -0.742 -13.290 1.00 97.94 82 LEU A O 1
ATOM 676 N N . GLU A 1 83 ? 3.226 1.408 -12.853 1.00 97.69 83 GLU A N 1
ATOM 677 C CA . GLU A 1 83 ? 4.350 1.981 -13.610 1.00 97.69 83 GLU A CA 1
ATOM 678 C C . GLU A 1 83 ? 5.699 1.416 -13.143 1.00 97.69 83 GLU A C 1
ATOM 680 O O . GLU A 1 83 ? 6.608 1.167 -13.938 1.00 97.69 83 GLU A O 1
ATOM 685 N N . LYS A 1 84 ? 5.826 1.168 -11.836 1.00 97.19 84 LYS A N 1
ATOM 686 C CA . LYS A 1 84 ? 7.013 0.569 -11.213 1.00 97.19 84 LYS A CA 1
ATOM 687 C C . LYS A 1 84 ? 6.996 -0.962 -11.186 1.00 97.19 84 LYS A C 1
ATOM 689 O O . LYS A 1 84 ? 7.862 -1.561 -10.553 1.00 97.19 84 LYS A O 1
ATOM 694 N N . LYS A 1 85 ? 6.070 -1.588 -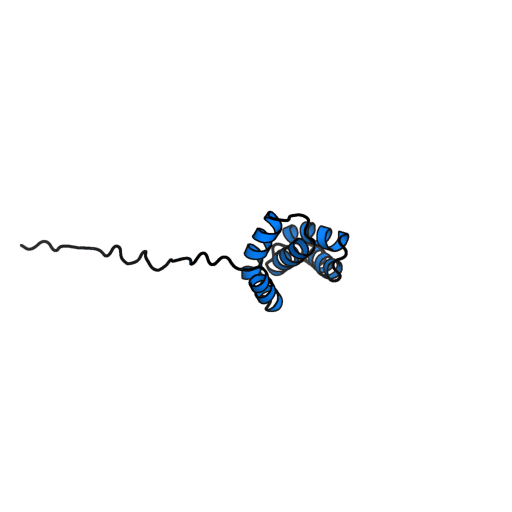11.917 1.00 96.94 85 LYS A N 1
ATOM 695 C CA . LYS A 1 85 ? 5.981 -3.035 -12.155 1.00 96.94 85 LYS A CA 1
ATOM 696 C C . LYS A 1 85 ? 5.745 -3.873 -10.893 1.00 96.94 85 LYS A C 1
ATOM 698 O O . LYS A 1 85 ? 6.223 -5.003 -10.803 1.00 96.94 85 LYS A O 1
ATOM 703 N N . ILE A 1 86 ? 4.981 -3.362 -9.924 1.00 97.88 86 ILE A N 1
ATOM 704 C CA . ILE A 1 86 ? 4.466 -4.203 -8.837 1.00 97.88 86 ILE A CA 1
ATOM 705 C C . ILE A 1 86 ? 3.474 -5.205 -9.431 1.00 97.88 86 ILE A C 1
ATOM 707 O O . ILE A 1 86 ? 2.438 -4.822 -9.968 1.00 97.88 86 ILE A O 1
ATOM 711 N N . GLN A 1 87 ? 3.790 -6.495 -9.309 1.00 96.62 87 GLN A N 1
ATOM 712 C CA . GLN A 1 87 ? 3.100 -7.588 -10.004 1.00 96.62 87 GLN A CA 1
ATOM 713 C C . GLN A 1 87 ? 1.573 -7.573 -9.835 1.00 96.62 87 GLN A C 1
ATOM 715 O O . GLN A 1 87 ? 0.847 -7.789 -10.799 1.00 96.62 87 GLN A O 1
ATOM 720 N N . ASN A 1 88 ? 1.087 -7.283 -8.626 1.00 96.44 88 ASN A N 1
ATOM 721 C CA . ASN A 1 88 ? -0.343 -7.305 -8.314 1.00 96.44 88 ASN A CA 1
ATOM 722 C C . ASN A 1 88 ? -1.040 -5.949 -8.521 1.00 96.44 88 ASN A C 1
ATOM 724 O O . ASN A 1 88 ? -2.259 -5.872 -8.392 1.00 96.44 88 ASN A O 1
ATOM 728 N N . ALA A 1 89 ? -0.308 -4.874 -8.835 1.00 97.50 89 ALA A N 1
ATOM 729 C CA . ALA A 1 89 ? -0.902 -3.553 -9.039 1.00 97.50 89 ALA A CA 1
ATOM 730 C C . ALA A 1 89 ? -1.950 -3.501 -10.172 1.00 97.50 89 ALA A C 1
ATOM 732 O O . ALA A 1 89 ? -3.010 -2.931 -9.918 1.00 97.50 89 ALA A O 1
ATOM 733 N N . PRO A 1 90 ? -1.751 -4.121 -11.361 1.00 98.12 90 PRO A N 1
ATOM 734 C CA . PRO A 1 90 ? -2.777 -4.100 -12.405 1.00 98.12 90 PRO A CA 1
ATOM 735 C C . PRO A 1 90 ? -4.103 -4.731 -11.957 1.00 98.12 90 PRO A C 1
ATOM 737 O O . PRO A 1 90 ? -5.165 -4.216 -12.289 1.00 98.12 90 PRO A O 1
ATOM 740 N N . PHE A 1 91 ? -4.049 -5.808 -11.163 1.00 98.25 91 PHE A N 1
ATOM 741 C CA . PHE A 1 91 ? -5.246 -6.461 -10.625 1.00 98.25 91 PHE A CA 1
ATOM 742 C C . PHE A 1 91 ? -6.048 -5.511 -9.727 1.00 98.25 91 PHE A C 1
ATOM 744 O O . PHE A 1 91 ? -7.238 -5.304 -9.952 1.00 98.25 91 PHE A O 1
ATOM 751 N N . PHE A 1 92 ? -5.393 -4.888 -8.742 1.00 98.06 92 PHE A N 1
ATOM 752 C CA . PHE A 1 92 ? -6.074 -3.977 -7.819 1.00 98.06 92 PHE A CA 1
ATOM 753 C C . PHE A 1 92 ? -6.493 -2.662 -8.480 1.00 98.06 92 PHE A C 1
ATOM 755 O O . PHE A 1 92 ? -7.508 -2.089 -8.094 1.00 98.06 92 PHE A O 1
ATOM 762 N N . LEU A 1 93 ? -5.756 -2.182 -9.484 1.00 98.00 93 LEU A N 1
ATOM 763 C CA . LEU A 1 93 ? -6.165 -1.012 -10.258 1.00 98.00 93 LEU A CA 1
ATOM 764 C C . LEU A 1 93 ? -7.417 -1.317 -11.094 1.00 98.00 93 LEU A C 1
ATOM 766 O O . LEU A 1 93 ? -8.347 -0.517 -11.111 1.00 98.00 93 LEU A O 1
ATOM 770 N N . GLY A 1 94 ? -7.485 -2.499 -11.713 1.00 98.06 94 GLY A N 1
ATOM 771 C CA . GLY A 1 94 ? -8.692 -2.972 -12.394 1.00 98.06 94 GLY A CA 1
ATOM 772 C C . GLY A 1 94 ? -9.889 -3.097 -11.448 1.00 98.06 94 GLY A C 1
ATOM 773 O O . GLY A 1 94 ? -10.977 -2.633 -11.778 1.00 98.06 94 GLY A O 1
ATOM 774 N N . GLU A 1 95 ? -9.683 -3.648 -10.247 1.00 98.06 95 GLU A N 1
ATOM 775 C CA . GLU A 1 95 ? -10.707 -3.678 -9.192 1.00 98.06 95 GLU A CA 1
ATOM 776 C C . GLU A 1 95 ? -11.142 -2.262 -8.783 1.00 98.06 95 GLU A C 1
ATOM 778 O O . GLU A 1 95 ? -12.325 -2.012 -8.609 1.00 98.06 95 GLU A O 1
ATOM 783 N N . THR A 1 96 ? -10.207 -1.313 -8.699 1.00 97.94 96 THR A N 1
ATOM 784 C CA . THR A 1 96 ? -10.517 0.088 -8.370 1.00 97.94 96 THR A CA 1
ATOM 785 C C . THR A 1 96 ? -11.420 0.729 -9.419 1.00 97.94 96 THR A C 1
ATOM 787 O O . THR A 1 96 ? -12.402 1.370 -9.060 1.00 97.94 96 THR A O 1
ATOM 790 N N . TYR A 1 97 ? -11.125 0.549 -10.709 1.00 97.12 97 TYR A N 1
ATOM 791 C CA . TYR A 1 97 ? -11.970 1.101 -11.769 1.00 97.12 97 TYR A CA 1
ATOM 792 C C . TYR A 1 97 ? -13.334 0.415 -11.862 1.00 97.12 97 TYR A C 1
ATOM 794 O O . TYR A 1 97 ? -14.314 1.096 -12.137 1.00 97.12 97 TYR A O 1
ATOM 802 N N . ARG A 1 98 ? -13.410 -0.898 -11.607 1.00 97.50 98 ARG A N 1
ATOM 803 C CA . ARG A 1 98 ? -14.685 -1.631 -11.552 1.00 97.50 98 ARG A CA 1
ATOM 804 C C . ARG A 1 98 ? -15.586 -1.147 -10.413 1.00 97.50 98 ARG A C 1
ATOM 806 O O . ARG A 1 98 ? -16.796 -1.193 -10.546 1.00 97.50 98 ARG A O 1
ATOM 813 N N . GLU A 1 99 ? -15.012 -0.696 -9.304 1.00 95.62 99 GLU A N 1
ATOM 814 C CA . GLU A 1 99 ? -15.794 -0.255 -8.143 1.00 95.62 99 GLU A CA 1
ATOM 815 C C . GLU A 1 99 ? -16.228 1.211 -8.252 1.00 95.62 99 GLU A C 1
ATOM 817 O O . GLU A 1 99 ? -17.101 1.649 -7.504 1.00 95.62 99 GLU A O 1
ATOM 822 N N . LEU A 1 100 ? -15.615 1.974 -9.160 1.00 92.94 100 LEU A N 1
ATOM 823 C CA . LEU A 1 100 ? -15.937 3.379 -9.396 1.00 92.94 100 LEU A CA 1
ATOM 824 C C . LEU A 1 100 ? -17.124 3.570 -10.359 1.00 92.94 100 LEU A C 1
ATOM 826 O O . LEU A 1 100 ? -17.771 4.614 -10.302 1.00 92.94 100 LEU A O 1
ATOM 830 N N . TRP A 1 101 ? -17.390 2.591 -11.231 1.00 87.75 101 TRP A N 1
ATOM 831 C CA . TRP A 1 101 ? -18.364 2.660 -12.328 1.00 87.75 101 TRP A CA 1
ATOM 832 C C . TRP A 1 101 ? -19.290 1.446 -12.333 1.00 87.75 101 TRP A C 1
ATOM 834 O O . TRP A 1 101 ? -20.511 1.651 -12.508 1.00 87.75 101 TRP A O 1
#

Organism: NCBI:txid433724

Nearest PDB structures (foldseek):
  4am9-assembly1_A  TM=8.479E-01  e=3.713E-02  Yersinia enterocolitica
  2vgx-assembly1_B  TM=8.186E-01  e=3.922E-02  Yersinia enterocolitica
  7b1u-assembly1_A  TM=8.502E-01  e=1.168E-01  Shigella flexneri
  7owv-assembly1_B  TM=8.462E-01  e=1.302E-01  Shigella flexneri
  3ks2-assembly1_A  TM=8.594E-01  e=3.293E-01  Shigella flexneri

Mean predicted aligned error: 9.31 Å

pLDDT: mean 87.63, std 18.01, range [38.69, 98.69]

Secondary structure (DSSP, 8-state):
---------TTTTSS---------HHHHHHHHHTT-HHHHHHHHHHHHHH-TT-HHHHHHHHHHHHHTT-HHHHHHHHHHHHHTT-TTHHHHHHHHHHHH-

InterPro domains:
  IPR011990 Tetratricopeptide-like helical domain superfamily [G3DSA:1.25.40.10] (20-100)
  IPR011990 Tetratricopeptide-like helical domain superfamily [SSF48452] (26-93)